Protein AF-A0A9P6TV01-F1 (afdb_monomer)

Foldseek 3Di:
DDDDDPDDPVNVVVVDDPDDDAAEAEPVPPDPCVVVVCCVPCVVVVGDYHYPPLCPDDLRDVVCPDLVVVCVQQPQHWFFKAQPVPRDTDTDGSVRVVVLVVQCPDPDRDPPDMDGDDDDDGPVNLVSCVVSPDQCPHVVGPVDPD

Solvent-accessible surface area (backbone atoms only — not comparable to full-atom values): 9042 Å² total; per-residue (Å²): 131,87,82,82,82,84,72,52,73,64,53,61,55,68,66,67,68,95,69,70,86,69,48,76,43,60,54,95,64,66,48,89,61,38,60,57,47,43,45,60,40,32,67,72,64,68,42,63,70,44,70,41,68,63,80,72,45,81,66,59,59,72,75,67,78,33,66,68,49,47,27,69,73,36,62,82,37,66,26,40,26,33,33,70,80,77,70,47,76,46,80,39,36,34,58,59,49,48,54,48,54,56,45,52,72,43,100,74,46,67,80,71,48,69,46,78,77,48,68,82,82,48,72,69,54,53,62,38,46,68,67,58,44,57,62,73,74,34,87,87,24,93,68,48,89,121

Nearest PDB structures (foldseek):
  3k3n-assembly1_A  TM=7.114E-01  e=2.675E-02  Hom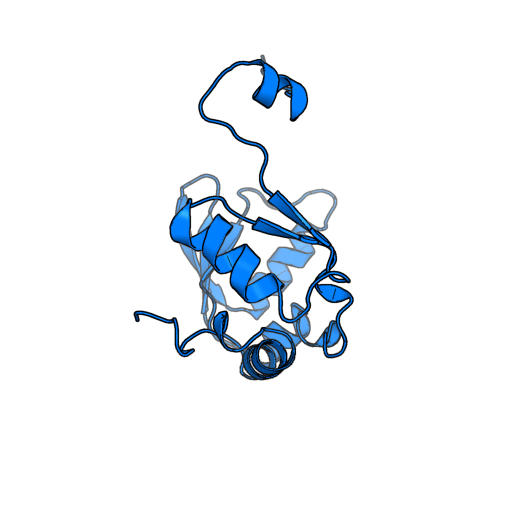o sapiens
  5rab-assembly2_B  TM=6.086E-01  e=8.326E-03  Homo sapiens
  3puq-assembly2_C  TM=8.416E-01  e=1.298E-01  Caenorhabditis elegans
  3n9o-assembly1_A  TM=8.354E-01  e=1.298E-01  Caenorhabditis elegans
  5fwx-assembly1_B  TM=4.237E-01  e=8.553E+00  Rattus norvegicus

Mean predicted aligned error: 8.82 Å

Organism: NCBI:txid1343610

Secondary structure (DSSP, 8-state):
--------HHHHHHT-SS--PPEEEEGGG-STHHHHHHIIIIITT---EEEETGGGSTT--TTTSSHHHHHHHSTT-EEEEEETTT--EEEEEHHHHHHHHHHHTSSS--SS-EEEEE-PPPHHHHHHHHHHS-GGGSTTSTT---

Structure (mmCIF, N/CA/C/O backbone):
data_AF-A0A9P6TV01-F1
#
_entry.id   AF-A0A9P6TV01-F1
#
loop_
_atom_site.group_PDB
_atom_site.id
_atom_site.type_symbol
_atom_site.label_atom_id
_atom_site.label_alt_id
_atom_site.label_comp_id
_atom_site.label_asym_id
_atom_site.label_entity_id
_atom_site.label_seq_id
_atom_site.pdbx_PDB_ins_code
_atom_site.Cartn_x
_atom_site.Cartn_y
_atom_site.Cartn_z
_atom_site.occupancy
_atom_site.B_iso_or_equiv
_atom_site.auth_seq_id
_atom_site.auth_comp_id
_atom_site.auth_asym_id
_atom_site.auth_atom_id
_atom_site.pdbx_PDB_model_num
ATOM 1 N N . MET A 1 1 ? -21.805 26.178 12.242 1.00 37.06 1 MET A N 1
ATOM 2 C CA . MET A 1 1 ? -22.215 26.029 10.828 1.00 37.06 1 MET A CA 1
ATOM 3 C C . MET A 1 1 ? -21.225 25.083 10.165 1.00 37.06 1 MET A C 1
ATOM 5 O O . MET A 1 1 ? -20.036 25.338 10.319 1.00 37.06 1 MET A O 1
ATOM 9 N N . PRO A 1 2 ? -21.639 23.975 9.529 1.00 36.94 2 PRO A N 1
ATOM 10 C CA . PRO A 1 2 ? -20.689 23.142 8.804 1.00 36.94 2 PRO A CA 1
ATOM 11 C C . PRO A 1 2 ? -20.302 23.864 7.511 1.00 36.94 2 PRO A C 1
ATOM 13 O O . PRO A 1 2 ? -21.167 24.202 6.705 1.00 36.94 2 PRO A O 1
ATOM 16 N N . VAL A 1 3 ? -19.011 24.141 7.337 1.00 35.16 3 VAL A N 1
ATOM 17 C CA . VAL A 1 3 ? -18.491 24.692 6.085 1.00 35.16 3 VAL A CA 1
ATOM 18 C C . VAL A 1 3 ? -18.381 23.537 5.098 1.00 35.16 3 VAL A C 1
ATOM 20 O O . VAL A 1 3 ? -17.609 22.602 5.306 1.00 35.16 3 VAL A O 1
ATOM 23 N N . ASN A 1 4 ? -19.221 23.564 4.069 1.00 40.06 4 ASN A N 1
ATOM 24 C CA . ASN A 1 4 ? -19.293 22.534 3.045 1.00 40.06 4 ASN A CA 1
ATOM 25 C C . ASN A 1 4 ? -18.398 22.971 1.877 1.00 40.06 4 ASN A C 1
ATOM 27 O O . ASN A 1 4 ? -18.847 23.672 0.975 1.00 40.06 4 ASN A O 1
ATOM 31 N N . PHE A 1 5 ? -17.111 22.629 1.927 1.00 48.38 5 PHE A N 1
ATOM 32 C CA . PHE A 1 5 ? -16.209 22.868 0.801 1.00 48.38 5 PHE A CA 1
ATOM 33 C C . PHE A 1 5 ? -16.351 21.722 -0.205 1.00 48.38 5 PHE A C 1
ATOM 35 O O . PHE A 1 5 ? -15.691 20.692 -0.085 1.00 48.38 5 PHE A O 1
ATOM 42 N N . GLN A 1 6 ? -17.239 21.884 -1.185 1.00 57.06 6 GLN A N 1
ATOM 43 C CA . GLN A 1 6 ? -17.218 21.073 -2.402 1.00 57.06 6 GLN A CA 1
ATOM 44 C C . GLN A 1 6 ? -16.326 21.777 -3.421 1.00 57.06 6 GLN A C 1
ATOM 46 O O . GLN A 1 6 ? -16.805 22.578 -4.213 1.00 57.06 6 GLN A O 1
ATOM 51 N N . TYR A 1 7 ? -15.026 21.498 -3.370 1.00 64.06 7 TYR A N 1
ATOM 52 C CA . TYR A 1 7 ? -14.137 21.811 -4.483 1.00 64.06 7 TYR A CA 1
ATOM 53 C C . TYR A 1 7 ? -14.114 20.625 -5.442 1.00 64.06 7 TYR A C 1
ATOM 55 O O . TYR A 1 7 ? -13.920 19.480 -5.022 1.00 64.06 7 TYR A O 1
ATOM 63 N N . THR A 1 8 ? -14.309 20.885 -6.728 1.00 72.12 8 THR A N 1
ATOM 64 C CA . THR A 1 8 ? -13.974 19.938 -7.790 1.00 72.12 8 THR A CA 1
ATOM 65 C C . THR A 1 8 ? -12.466 19.970 -8.056 1.00 72.12 8 THR A C 1
ATOM 67 O O . THR A 1 8 ? -11.767 20.905 -7.666 1.00 72.12 8 THR A O 1
ATOM 70 N N . LEU A 1 9 ? -11.933 18.937 -8.718 1.00 63.44 9 LEU A N 1
ATOM 71 C CA . LEU A 1 9 ? -10.530 18.946 -9.150 1.00 63.44 9 LEU A CA 1
ATOM 72 C C . LEU A 1 9 ? -10.239 20.154 -10.054 1.00 63.44 9 LEU A C 1
ATOM 74 O O . LEU A 1 9 ? -9.169 20.744 -9.946 1.00 63.44 9 LEU A O 1
ATOM 78 N N . ASP A 1 10 ? -11.197 20.538 -10.898 1.00 70.50 10 ASP A N 1
ATOM 79 C CA . ASP A 1 10 ? -11.061 21.696 -11.777 1.00 70.50 10 ASP 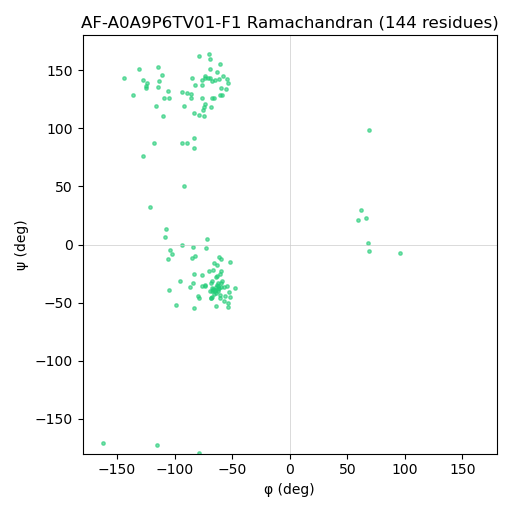A CA 1
ATOM 80 C C . ASP A 1 10 ? -11.006 23.000 -10.976 1.00 70.50 10 ASP A C 1
ATOM 82 O O . ASP A 1 10 ? -10.165 23.843 -11.276 1.00 70.50 10 ASP A O 1
ATOM 86 N N . ASP A 1 11 ? -11.791 23.127 -9.899 1.00 74.12 11 ASP A N 1
ATOM 87 C CA . ASP A 1 11 ? -11.703 24.277 -8.988 1.00 74.12 11 ASP A CA 1
ATOM 88 C C . ASP A 1 11 ? -10.310 24.365 -8.347 1.00 74.12 11 ASP A C 1
ATOM 90 O O . ASP A 1 11 ? -9.703 25.432 -8.320 1.00 74.12 11 ASP A O 1
ATOM 94 N N . ILE A 1 12 ? -9.751 23.235 -7.898 1.00 68.69 12 ILE A N 1
ATOM 95 C CA . ILE A 1 12 ? -8.412 23.177 -7.280 1.00 68.69 12 ILE A CA 1
ATOM 96 C C . ILE A 1 12 ? -7.313 23.543 -8.289 1.00 68.69 12 ILE A C 1
ATOM 98 O O . ILE A 1 12 ? -6.350 24.223 -7.935 1.00 68.69 12 ILE A O 1
ATOM 102 N N . LEU A 1 13 ? -7.445 23.103 -9.543 1.00 68.62 13 LEU A N 1
ATOM 103 C CA . LEU A 1 13 ? -6.482 23.402 -10.604 1.00 68.62 13 LEU A CA 1
ATOM 104 C C . LEU A 1 13 ? -6.586 24.859 -11.089 1.00 68.62 13 LEU A C 1
ATOM 106 O O . LEU A 1 13 ? -5.563 25.469 -11.398 1.00 68.62 13 LEU A O 1
ATOM 110 N N . GLN A 1 14 ? -7.793 25.432 -11.132 1.00 73.75 14 GLN A N 1
ATOM 111 C CA . GLN A 1 14 ? -8.036 26.826 -11.526 1.00 73.75 14 GLN A CA 1
ATOM 112 C C . GLN A 1 14 ? -7.669 27.836 -10.437 1.00 73.75 14 GLN A C 1
ATOM 114 O O . GLN A 1 14 ? -7.317 28.970 -10.756 1.00 73.75 14 GLN A O 1
ATO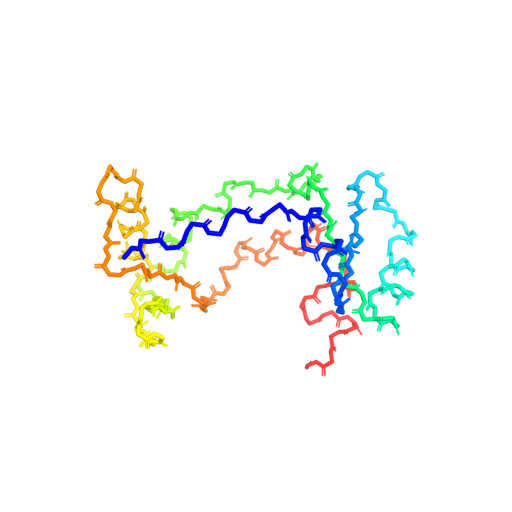M 119 N N . MET A 1 15 ? -7.706 27.431 -9.165 1.00 70.44 15 MET A N 1
ATOM 120 C CA . MET A 1 15 ? -7.356 28.283 -8.026 1.00 70.44 15 MET A CA 1
ATOM 121 C C . MET A 1 15 ? -5.911 28.789 -8.030 1.00 70.44 15 MET A C 1
ATOM 123 O O . MET A 1 15 ? -5.605 29.693 -7.260 1.00 70.44 15 MET A O 1
ATOM 127 N N . GLY A 1 16 ? -5.045 28.261 -8.903 1.00 57.62 16 GLY A N 1
ATOM 128 C CA . GLY A 1 16 ? -3.682 28.751 -9.073 1.00 57.62 16 GLY A CA 1
ATOM 129 C C . GLY A 1 16 ? -2.820 28.455 -7.846 1.00 57.62 16 GLY A C 1
ATOM 130 O O . GLY A 1 16 ? -2.819 29.177 -6.855 1.00 57.62 16 GLY A O 1
ATOM 131 N N . GLY A 1 17 ? -2.041 27.381 -7.924 1.00 63.41 17 GLY A N 1
ATOM 132 C CA . GLY A 1 17 ? -1.097 26.955 -6.892 1.00 63.41 17 GLY A CA 1
ATOM 133 C C . GLY A 1 17 ? -0.081 25.965 -7.472 1.00 63.41 17 GLY A C 1
ATOM 134 O O . GLY A 1 17 ? -0.072 25.754 -8.684 1.00 63.41 17 GLY A O 1
ATOM 135 N N . PRO A 1 18 ? 0.756 25.305 -6.649 1.00 65.94 18 PRO A N 1
ATOM 136 C CA . PRO A 1 18 ? 1.738 24.325 -7.129 1.00 65.94 18 PRO A CA 1
ATOM 137 C C . PRO A 1 18 ? 1.106 23.001 -7.602 1.00 65.94 18 PRO A C 1
ATOM 139 O O . PRO A 1 18 ? 1.820 22.046 -7.900 1.00 65.94 18 PRO A O 1
ATOM 142 N N . PHE A 1 19 ? -0.225 22.904 -7.636 1.00 64.56 19 PHE A N 1
ATOM 143 C CA . PHE A 1 19 ? -0.931 21.679 -7.985 1.00 64.56 19 PHE A CA 1
ATOM 144 C C . PHE A 1 19 ? -0.847 21.424 -9.488 1.00 64.56 19 PHE A C 1
ATOM 146 O O . PHE A 1 19 ? -1.338 22.200 -10.304 1.00 64.56 19 PHE A O 1
ATOM 153 N N . GLN A 1 20 ? -0.233 20.303 -9.848 1.00 66.62 20 GLN A N 1
ATOM 154 C CA . GLN A 1 20 ? -0.151 19.825 -11.221 1.00 66.62 20 GLN A CA 1
ATOM 155 C C . GLN A 1 20 ? -0.997 18.565 -11.368 1.00 66.62 20 GLN A C 1
ATOM 157 O O . GLN A 1 20 ? -1.094 17.745 -10.452 1.00 66.62 20 GLN A O 1
ATOM 162 N N . LYS A 1 21 ? -1.607 18.390 -12.541 1.00 69.44 21 LYS A N 1
ATOM 163 C CA . LYS A 1 21 ? -2.293 17.142 -12.870 1.00 69.44 21 LYS A CA 1
ATOM 164 C C . LYS A 1 21 ? -1.253 16.023 -12.968 1.00 69.44 21 LYS A C 1
ATOM 166 O O . LYS A 1 21 ? -0.296 16.144 -13.727 1.00 69.44 21 LYS A O 1
ATOM 171 N N . GLY A 1 22 ? -1.457 14.939 -12.221 1.00 71.25 22 GLY A N 1
ATOM 172 C CA . GLY A 1 22 ? -0.631 13.739 -12.346 1.00 71.25 22 GLY A CA 1
ATOM 173 C C . GLY A 1 22 ? -0.711 13.145 -13.755 1.00 71.25 22 GLY A C 1
ATOM 174 O O . GLY A 1 22 ? -1.691 13.340 -14.482 1.00 71.25 22 GLY A O 1
ATOM 175 N N . VAL A 1 23 ? 0.320 12.404 -14.152 1.00 76.88 23 VAL A N 1
ATOM 176 C CA . VAL A 1 23 ? 0.345 11.737 -15.457 1.00 76.88 23 VAL A CA 1
ATOM 177 C C . VAL A 1 23 ? -0.348 10.384 -15.331 1.00 76.88 23 VAL A C 1
ATOM 179 O O . VAL A 1 23 ? 0.002 9.569 -14.480 1.00 76.88 23 VAL A O 1
ATOM 182 N N . HIS A 1 24 ? -1.343 10.128 -16.177 1.00 78.31 24 HIS A N 1
ATOM 183 C CA . HIS A 1 24 ? -2.069 8.859 -16.191 1.00 78.31 24 HIS A CA 1
ATOM 184 C C . HIS A 1 24 ? -1.629 8.009 -17.381 1.00 78.31 24 HIS A C 1
ATOM 186 O O . HIS A 1 24 ? -1.712 8.453 -18.527 1.00 78.31 24 HIS A O 1
ATOM 192 N N . VAL A 1 25 ? -1.206 6.773 -17.115 1.00 74.38 25 VAL A N 1
ATOM 193 C CA . VAL A 1 25 ? -0.718 5.835 -18.136 1.00 74.38 25 VAL A CA 1
ATOM 194 C C . VAL A 1 25 ? -1.656 4.625 -18.201 1.00 74.38 25 VAL A C 1
ATOM 196 O O . VAL A 1 25 ? -1.820 3.928 -17.199 1.00 74.38 25 VAL A O 1
ATOM 199 N N . PRO A 1 26 ? -2.309 4.349 -19.343 1.00 76.06 26 PRO A N 1
ATOM 200 C CA . PRO A 1 26 ? -3.113 3.143 -19.507 1.00 76.06 26 PRO A CA 1
ATOM 201 C C . PRO A 1 26 ? -2.245 1.885 -19.559 1.00 76.06 26 PRO A C 1
ATOM 203 O O . PRO A 1 26 ? -1.211 1.859 -20.222 1.00 76.06 26 PRO A O 1
ATOM 206 N N . ILE A 1 27 ? -2.738 0.800 -18.971 1.00 70.25 27 ILE A N 1
ATOM 207 C CA . ILE A 1 27 ? -2.029 -0.480 -18.908 1.00 70.25 27 ILE A CA 1
ATOM 208 C C . ILE A 1 27 ? -1.655 -1.122 -20.250 1.00 70.25 27 ILE A C 1
ATOM 210 O O . ILE A 1 27 ? -0.635 -1.789 -20.358 1.00 70.25 27 ILE A O 1
ATOM 214 N N . GLY A 1 28 ? -2.455 -0.904 -21.295 1.00 62.75 28 GLY A N 1
ATOM 215 C CA . GLY A 1 28 ? -2.181 -1.441 -22.635 1.00 62.75 28 GLY A CA 1
ATOM 216 C C . GLY A 1 28 ? -1.023 -0.751 -23.363 1.00 62.75 28 GLY A C 1
ATOM 217 O O . GLY A 1 28 ? -0.701 -1.138 -24.478 1.00 62.75 28 GLY A O 1
ATOM 218 N N . ARG A 1 29 ? -0.424 0.285 -22.760 1.00 58.75 29 ARG A N 1
ATOM 219 C CA . ARG A 1 29 ? 0.778 0.975 -23.255 1.00 58.75 29 ARG A CA 1
ATOM 220 C C . ARG A 1 29 ? 2.019 0.649 -22.424 1.00 58.75 29 ARG A C 1
ATOM 222 O O . ARG A 1 29 ? 3.022 1.346 -22.517 1.00 58.75 29 ARG A O 1
ATOM 229 N N . ILE A 1 30 ? 1.925 -0.381 -21.586 1.00 60.16 30 ILE A N 1
ATOM 230 C CA . ILE A 1 30 ? 3.045 -0.891 -20.809 1.00 60.16 30 ILE A CA 1
ATOM 231 C C . ILE A 1 30 ? 3.829 -1.842 -21.705 1.00 60.16 30 ILE A C 1
ATOM 233 O O . ILE A 1 30 ? 3.603 -3.048 -21.724 1.00 60.16 30 ILE A O 1
ATOM 237 N N . ASP A 1 31 ? 4.694 -1.261 -22.521 1.00 60.62 31 ASP A N 1
ATOM 238 C CA . ASP A 1 31 ? 5.700 -1.956 -23.312 1.00 60.62 31 ASP A CA 1
ATOM 239 C C . ASP A 1 31 ? 7.105 -1.549 -22.823 1.00 60.62 31 ASP A C 1
ATOM 241 O O . ASP A 1 31 ? 7.250 -0.844 -21.821 1.00 60.62 31 ASP A O 1
ATOM 245 N N . HIS A 1 32 ? 8.153 -1.974 -23.535 1.00 56.81 32 HIS A N 1
ATOM 246 C CA . HIS A 1 32 ? 9.548 -1.573 -23.283 1.00 56.81 32 HIS A CA 1
ATOM 247 C C . HIS A 1 32 ? 9.763 -0.039 -23.212 1.00 56.81 32 HIS A C 1
ATOM 249 O O . HIS A 1 32 ? 10.797 0.416 -22.729 1.00 56.81 32 HIS A O 1
ATOM 255 N N . ASN A 1 33 ? 8.813 0.792 -23.665 1.00 61.97 33 ASN A N 1
ATOM 256 C CA . ASN A 1 33 ? 8.894 2.249 -23.548 1.00 61.97 33 ASN A CA 1
ATOM 257 C C . ASN A 1 33 ? 8.388 2.780 -22.199 1.00 61.97 33 ASN A C 1
ATOM 259 O O . ASN A 1 33 ? 8.612 3.956 -21.896 1.00 61.97 33 ASN A O 1
ATOM 263 N N . MET A 1 34 ? 7.730 1.959 -21.371 1.00 70.62 34 MET A N 1
ATOM 264 C CA . MET A 1 34 ? 7.279 2.381 -20.043 1.00 70.62 34 MET A CA 1
ATOM 265 C C . MET A 1 34 ? 8.457 2.645 -19.107 1.00 70.62 34 MET A C 1
ATOM 267 O O . MET A 1 34 ? 8.422 3.639 -18.390 1.00 70.62 34 MET A O 1
ATOM 271 N N . GLU A 1 35 ? 9.506 1.822 -19.157 1.00 70.94 35 GLU A N 1
ATOM 272 C CA . GLU A 1 35 ? 10.747 2.031 -18.397 1.00 70.94 35 GLU A CA 1
ATOM 273 C C . GLU A 1 35 ? 11.323 3.417 -18.667 1.00 70.94 35 GLU A C 1
ATOM 275 O O . GLU A 1 35 ? 11.440 4.231 -17.755 1.00 70.94 35 GLU A O 1
ATOM 280 N N . LYS A 1 36 ? 11.533 3.744 -19.946 1.00 73.06 36 LYS A N 1
ATOM 281 C CA . LYS A 1 36 ? 12.027 5.060 -20.373 1.00 73.06 36 LYS A CA 1
ATOM 282 C C . LYS A 1 36 ? 11.079 6.195 -19.997 1.00 73.06 36 LYS A C 1
ATOM 284 O O . LYS A 1 36 ? 11.524 7.284 -19.647 1.00 73.06 36 LYS A O 1
ATOM 289 N N . THR A 1 37 ? 9.769 5.968 -20.086 1.00 72.12 37 THR A N 1
ATOM 290 C CA . THR A 1 37 ? 8.767 6.982 -19.732 1.00 72.12 37 THR A CA 1
ATOM 291 C C . THR A 1 37 ? 8.778 7.257 -18.230 1.00 72.12 37 THR A C 1
ATOM 293 O O . THR A 1 37 ? 8.800 8.420 -17.828 1.00 72.12 37 THR A O 1
ATOM 296 N N . LEU A 1 38 ? 8.809 6.214 -17.399 1.00 74.12 38 LEU A N 1
ATOM 297 C CA . LEU A 1 38 ? 8.886 6.347 -15.947 1.00 74.12 38 LEU A CA 1
ATOM 298 C C . LEU A 1 38 ? 10.238 6.916 -15.513 1.00 74.12 38 LEU A C 1
ATOM 300 O O . LEU A 1 38 ? 10.268 7.784 -14.647 1.00 74.12 38 LEU A O 1
ATOM 304 N N . GLU A 1 39 ? 11.333 6.554 -16.168 1.00 74.12 39 GLU A N 1
ATOM 305 C CA . GLU A 1 39 ? 12.640 7.144 -15.894 1.00 74.12 39 GLU A CA 1
ATOM 306 C C . GLU A 1 39 ? 12.680 8.643 -16.218 1.00 74.12 39 GLU A C 1
ATOM 308 O O . GLU A 1 39 ? 12.977 9.464 -15.346 1.00 74.12 39 GLU A O 1
ATOM 313 N N . MET A 1 40 ? 12.285 9.033 -17.432 1.00 72.81 40 MET A N 1
ATOM 314 C CA . MET A 1 40 ? 12.311 10.437 -17.855 1.00 72.81 40 MET A CA 1
ATOM 315 C C . MET A 1 40 ? 11.296 11.324 -17.129 1.00 72.81 40 MET A C 1
ATOM 317 O O . MET A 1 40 ? 11.536 12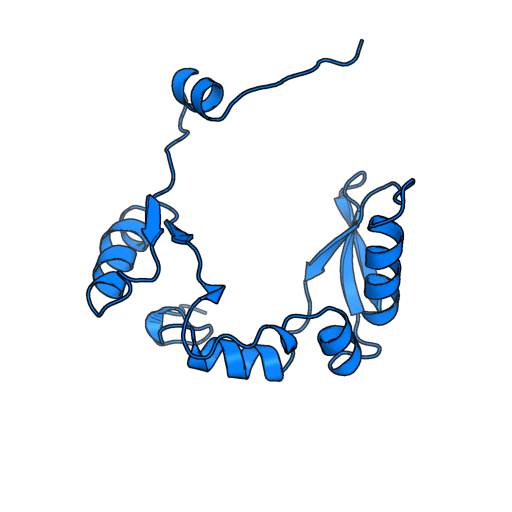.520 -16.968 1.00 72.81 40 MET A O 1
ATOM 321 N N . GLN A 1 41 ? 10.123 10.801 -16.764 1.00 71.69 41 GLN A N 1
ATOM 322 C CA . GLN A 1 41 ? 9.050 11.629 -16.206 1.00 71.69 41 GLN A CA 1
ATOM 323 C C . GLN A 1 41 ? 8.876 11.460 -14.699 1.00 71.69 41 GLN A C 1
ATOM 325 O O . GLN A 1 41 ? 8.653 12.453 -14.009 1.00 71.69 41 GLN A O 1
ATOM 330 N N . CYS A 1 42 ? 8.992 10.242 -14.173 1.00 74.69 42 CYS A N 1
ATOM 331 C CA . CYS A 1 42 ? 8.838 9.999 -12.743 1.00 74.69 42 CYS A CA 1
ATOM 332 C C . CYS A 1 42 ? 10.142 10.278 -11.996 1.00 74.69 42 CYS A C 1
ATOM 334 O O . CYS A 1 42 ? 10.147 11.099 -11.083 1.00 74.69 42 CYS A O 1
ATOM 336 N N . PHE A 1 43 ? 11.253 9.660 -12.402 1.00 73.06 43 PHE A N 1
ATOM 337 C CA . PHE A 1 43 ? 12.509 9.764 -11.651 1.00 73.06 43 PHE A CA 1
ATOM 338 C C . PHE A 1 43 ? 13.245 11.081 -11.909 1.00 73.06 43 PHE A C 1
ATOM 340 O O . PHE A 1 43 ? 13.632 11.757 -10.961 1.00 73.06 43 PHE A O 1
ATOM 347 N N . GLN A 1 44 ? 13.381 11.505 -13.169 1.00 77.25 44 GLN A N 1
ATOM 348 C CA . GLN A 1 44 ? 14.128 12.729 -13.494 1.00 77.25 44 GLN A CA 1
ATOM 349 C C . GLN A 1 44 ? 13.367 14.023 -13.178 1.00 77.25 44 GLN A C 1
ATOM 351 O O . GLN A 1 44 ? 13.980 15.018 -12.799 1.00 77.25 44 GLN A O 1
ATOM 356 N N . LYS A 1 45 ? 12.038 14.040 -13.353 1.00 79.62 45 LYS A N 1
ATOM 357 C CA . LYS A 1 45 ? 11.213 15.248 -13.147 1.00 79.62 45 LYS A CA 1
ATOM 358 C C . LYS A 1 45 ? 10.447 15.252 -11.826 1.00 79.62 45 LYS A C 1
ATOM 360 O O . LYS A 1 45 ? 9.827 16.262 -11.505 1.00 79.62 45 LYS A O 1
ATOM 365 N N . GLY A 1 46 ? 10.453 14.143 -11.085 1.00 77.94 46 GLY A N 1
ATOM 366 C CA . GLY A 1 46 ? 9.714 14.011 -9.829 1.00 77.94 46 GLY A CA 1
ATOM 367 C C . GLY A 1 46 ? 8.191 14.055 -9.997 1.00 77.94 46 GLY A C 1
ATOM 368 O O . GLY A 1 46 ? 7.489 14.405 -9.051 1.00 77.94 46 GLY A O 1
ATOM 369 N N . ILE A 1 47 ? 7.660 13.749 -11.188 1.00 79.81 47 ILE A N 1
ATOM 370 C CA . ILE A 1 47 ? 6.217 13.820 -11.453 1.00 79.81 47 ILE A CA 1
ATOM 371 C C . ILE A 1 47 ? 5.588 12.448 -11.168 1.00 79.81 47 ILE A C 1
ATOM 373 O O . ILE A 1 47 ? 5.927 11.477 -11.846 1.00 79.81 47 ILE A O 1
ATOM 377 N N . PRO A 1 48 ? 4.643 12.323 -10.218 1.00 79.12 48 PRO A N 1
ATOM 378 C CA . PRO A 1 48 ? 4.007 11.045 -9.923 1.00 79.12 48 PRO A CA 1
ATOM 379 C C . PRO A 1 48 ? 3.132 10.571 -11.089 1.00 79.12 48 PRO A C 1
ATOM 381 O O . PRO A 1 48 ? 2.416 11.354 -11.724 1.00 79.12 48 PRO A O 1
ATOM 384 N N . HIS A 1 49 ? 3.173 9.264 -11.343 1.00 80.00 49 HIS A N 1
ATOM 385 C CA . HIS A 1 49 ? 2.394 8.610 -12.390 1.00 80.00 49 HIS A CA 1
ATOM 386 C C . HIS A 1 49 ? 1.352 7.669 -11.793 1.00 80.00 49 HIS A C 1
ATOM 388 O O . HIS A 1 49 ? 1.621 6.936 -10.844 1.00 80.00 49 HIS A O 1
ATOM 394 N N . VAL A 1 50 ? 0.162 7.654 -12.391 1.00 83.19 50 VAL A N 1
ATOM 395 C CA . VAL A 1 50 ? -0.912 6.718 -12.061 1.00 83.19 50 VAL A CA 1
ATOM 396 C C . VAL A 1 50 ? -1.079 5.748 -13.217 1.00 83.19 50 VAL A C 1
ATOM 398 O O . VAL A 1 50 ? -1.582 6.115 -14.284 1.00 83.19 50 VAL A O 1
ATOM 401 N N . VAL A 1 51 ? -0.703 4.492 -12.994 1.00 82.62 51 VAL A N 1
ATOM 402 C CA . VAL A 1 51 ? -0.958 3.438 -13.973 1.00 82.62 51 VAL A CA 1
ATOM 403 C C . VAL A 1 51 ? -2.383 2.925 -13.801 1.00 82.62 51 VAL A C 1
ATOM 405 O O . VAL A 1 51 ? -2.757 2.360 -12.775 1.00 82.62 51 VAL A O 1
ATOM 408 N N . GLN A 1 52 ? -3.219 3.169 -14.803 1.00 85.19 52 GLN A N 1
ATOM 409 C CA . GLN A 1 52 ? -4.643 2.877 -14.721 1.00 85.19 52 GLN A CA 1
ATOM 410 C C . GLN A 1 52 ? -4.946 1.429 -15.088 1.00 85.19 52 GLN A C 1
ATOM 412 O O . GLN A 1 52 ? -4.406 0.893 -16.054 1.00 85.19 52 GLN A O 1
ATOM 417 N N . ARG A 1 53 ? -5.923 0.853 -14.375 1.00 85.94 53 ARG A N 1
ATOM 418 C CA . ARG A 1 53 ? -6.455 -0.498 -14.605 1.00 85.94 53 ARG A CA 1
ATOM 419 C C . ARG A 1 53 ? -5.417 -1.610 -14.425 1.00 85.94 53 ARG A C 1
ATOM 421 O O . ARG A 1 53 ? -5.566 -2.643 -15.069 1.00 85.94 53 ARG A O 1
ATOM 428 N N . TRP A 1 54 ? -4.414 -1.414 -13.555 1.00 85.00 54 TRP A N 1
ATOM 429 C CA . TRP A 1 54 ? -3.326 -2.375 -13.308 1.00 85.00 54 TRP A CA 1
ATOM 430 C C . TRP A 1 54 ? -3.811 -3.817 -13.088 1.00 85.00 54 TRP A C 1
ATOM 432 O O . TRP A 1 54 ? -3.240 -4.772 -13.601 1.00 85.00 54 TRP A O 1
ATOM 442 N N . GLN A 1 55 ? -4.942 -3.972 -12.405 1.00 86.94 55 GLN A N 1
ATOM 443 C CA . GLN A 1 55 ? -5.587 -5.256 -12.144 1.00 86.94 55 GLN A CA 1
ATOM 444 C C . GLN A 1 55 ? -5.991 -6.049 -13.404 1.00 86.94 55 GLN A C 1
ATOM 446 O O . GLN A 1 55 ? -6.371 -7.209 -13.302 1.00 86.94 55 GLN A O 1
ATOM 451 N N . GLY A 1 56 ? -5.961 -5.429 -14.588 1.00 85.75 56 GLY A N 1
ATOM 452 C CA . GLY A 1 56 ? -6.240 -6.077 -15.867 1.00 85.75 56 GLY A CA 1
ATOM 453 C C . GLY A 1 56 ? -5.049 -6.813 -16.494 1.00 85.75 56 GLY A C 1
ATOM 454 O O . GLY A 1 56 ? -5.224 -7.387 -17.567 1.00 85.75 56 GLY A O 1
ATOM 455 N N . GLN A 1 57 ? -3.847 -6.791 -15.898 1.00 84.00 57 GLN A N 1
ATOM 456 C CA . GLN A 1 57 ? -2.703 -7.529 -16.456 1.00 84.00 57 GLN A CA 1
ATOM 457 C C . GLN A 1 57 ? -2.876 -9.035 -16.342 1.00 84.00 57 GLN A C 1
ATOM 459 O O . GLN A 1 57 ? -3.4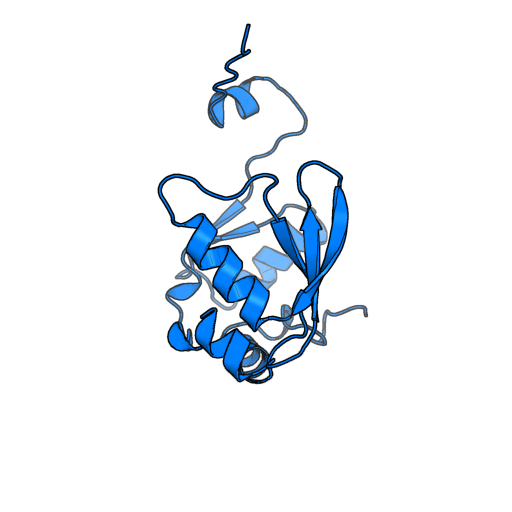37 -9.567 -15.381 1.00 84.00 57 GLN A O 1
ATOM 464 N N . ARG A 1 58 ? -2.257 -9.738 -17.291 1.00 86.12 58 ARG A N 1
ATOM 465 C CA . ARG A 1 58 ? -2.002 -11.166 -17.153 1.00 86.12 58 ARG A CA 1
ATOM 466 C C . ARG A 1 58 ? -1.155 -11.406 -15.900 1.00 86.12 58 ARG A C 1
ATOM 468 O O . ARG A 1 58 ? -0.107 -10.797 -15.740 1.00 86.12 58 ARG A O 1
ATOM 475 N N . GLY A 1 59 ? -1.599 -12.323 -15.046 1.00 87.44 59 GLY A N 1
ATOM 476 C CA . GLY A 1 59 ? -0.906 -12.659 -13.800 1.00 87.44 59 GLY A CA 1
ATOM 477 C C . GLY A 1 59 ? -1.439 -11.930 -12.566 1.00 87.44 59 GLY A C 1
ATOM 478 O O . GLY A 1 59 ? -1.051 -12.300 -11.461 1.00 87.44 59 GLY A O 1
ATOM 479 N N . TRP A 1 60 ? -2.359 -10.967 -12.721 1.00 90.94 60 TRP A N 1
ATOM 480 C CA . TRP A 1 60 ? -3.103 -10.440 -11.579 1.00 90.94 60 TRP A CA 1
ATOM 481 C C . TRP A 1 60 ? -3.913 -11.559 -10.911 1.00 90.94 60 TRP A C 1
ATOM 483 O O . TRP A 1 60 ? -4.652 -12.283 -11.579 1.00 90.94 60 TRP A O 1
ATOM 493 N N . ALA A 1 61 ? -3.772 -11.692 -9.593 1.00 92.81 61 ALA A N 1
ATOM 494 C CA . ALA A 1 61 ? -4.427 -12.723 -8.797 1.00 92.81 61 ALA A CA 1
ATOM 495 C C . ALA A 1 61 ? -5.362 -12.058 -7.767 1.00 92.81 61 ALA A C 1
ATOM 497 O O . ALA A 1 61 ? -4.928 -11.762 -6.654 1.00 92.81 61 ALA A O 1
ATOM 498 N N . PRO A 1 62 ? -6.629 -11.770 -8.120 1.00 91.50 62 PRO A N 1
ATOM 499 C CA . PRO A 1 62 ? -7.527 -10.995 -7.261 1.00 91.50 62 PRO A CA 1
ATOM 500 C C . PRO A 1 62 ? -7.810 -11.681 -5.918 1.00 91.50 62 PRO A C 1
ATOM 502 O O . PRO A 1 62 ? -7.919 -10.999 -4.903 1.00 91.50 62 PRO A O 1
ATOM 505 N N . ASP A 1 63 ? -7.849 -13.014 -5.897 1.00 93.44 63 ASP A N 1
ATOM 506 C CA . ASP A 1 63 ? -8.155 -13.798 -4.694 1.00 93.44 63 ASP A CA 1
ATOM 507 C C . ASP A 1 63 ? -7.036 -13.740 -3.639 1.00 93.44 63 ASP A C 1
ATOM 509 O O . ASP A 1 63 ? -7.280 -13.925 -2.445 1.00 93.44 63 ASP A O 1
ATOM 513 N N . VAL A 1 64 ? -5.808 -13.426 -4.070 1.00 93.69 64 VAL A N 1
ATOM 514 C CA . VAL A 1 64 ? -4.642 -13.258 -3.189 1.00 93.69 64 VAL A CA 1
ATOM 515 C C . VAL A 1 64 ? -4.736 -11.948 -2.403 1.00 93.69 64 VAL A C 1
ATOM 517 O O . VAL A 1 64 ? -4.364 -11.892 -1.233 1.00 93.69 64 VAL A O 1
ATOM 520 N N . PHE A 1 65 ? -5.284 -10.893 -3.007 1.00 91.06 65 PHE A N 1
ATOM 521 C CA . PHE A 1 65 ? -5.401 -9.568 -2.390 1.00 91.06 65 PHE A CA 1
ATOM 522 C C . PHE A 1 65 ? -6.741 -9.385 -1.667 1.00 91.06 65 PHE A C 1
ATOM 524 O O . PHE A 1 65 ? -7.449 -8.395 -1.865 1.00 91.06 65 PHE A O 1
ATOM 531 N N . THR A 1 66 ? -7.098 -10.347 -0.816 1.00 91.69 66 THR A N 1
ATOM 532 C CA . THR A 1 66 ? -8.306 -10.302 0.017 1.00 91.69 66 THR A CA 1
ATOM 533 C C . THR A 1 66 ? -7.950 -10.219 1.498 1.00 91.69 66 THR A C 1
ATOM 535 O O . THR A 1 66 ? -6.890 -10.672 1.928 1.00 91.69 66 THR A O 1
ATOM 538 N N . VAL A 1 67 ? -8.847 -9.633 2.296 1.00 89.56 67 VAL A N 1
ATOM 539 C CA . VAL A 1 67 ? -8.687 -9.564 3.760 1.00 89.56 67 VAL A CA 1
ATOM 540 C C . VAL A 1 67 ? -8.675 -10.968 4.372 1.00 89.56 67 VAL A C 1
ATOM 542 O O . VAL A 1 67 ? -7.906 -11.218 5.293 1.00 89.56 67 VAL A O 1
ATOM 545 N N . ASP A 1 68 ? -9.462 -11.893 3.822 1.00 90.75 68 ASP A N 1
ATOM 546 C CA . ASP A 1 68 ? -9.512 -13.280 4.290 1.00 90.75 68 ASP A CA 1
ATOM 547 C C . ASP A 1 68 ? -8.194 -14.011 4.017 1.00 90.75 68 ASP A C 1
ATOM 549 O O . ASP A 1 68 ? -7.650 -14.656 4.912 1.00 90.75 68 ASP A O 1
ATOM 553 N N . ASN A 1 69 ? -7.626 -13.866 2.811 1.00 91.94 69 ASN A N 1
ATOM 554 C CA . ASN A 1 69 ? -6.316 -14.439 2.494 1.00 91.94 69 ASN A CA 1
ATOM 555 C C . ASN A 1 69 ? -5.212 -13.840 3.377 1.00 91.94 69 ASN A C 1
ATOM 557 O O . ASN A 1 69 ? -4.352 -14.564 3.877 1.00 91.94 69 ASN A O 1
ATOM 561 N N . LEU A 1 70 ? -5.275 -12.529 3.618 1.00 91.50 70 LEU A N 1
ATOM 562 C CA . LEU A 1 70 ? -4.359 -11.833 4.512 1.00 91.50 70 LEU A CA 1
ATOM 563 C C . LEU A 1 70 ? -4.440 -12.377 5.947 1.00 91.50 70 LEU A C 1
ATOM 565 O O . LEU A 1 70 ? -3.408 -12.660 6.548 1.00 91.50 70 LEU A O 1
ATOM 569 N N . ALA A 1 71 ? -5.651 -12.570 6.475 1.00 90.62 71 ALA A N 1
ATOM 570 C CA . ALA A 1 71 ? -5.877 -13.139 7.803 1.00 90.62 71 ALA A CA 1
ATOM 571 C C . ALA A 1 71 ? -5.389 -14.587 7.915 1.00 90.62 71 ALA A C 1
ATOM 573 O O . ALA A 1 71 ? -4.831 -14.954 8.941 1.00 90.62 71 ALA A O 1
ATOM 574 N N . GLN A 1 72 ? -5.536 -15.387 6.856 1.00 91.56 72 GLN A N 1
ATOM 575 C CA . GLN A 1 72 ? -5.019 -16.756 6.819 1.00 91.56 72 GLN A CA 1
ATOM 576 C C . GLN A 1 72 ? -3.486 -16.809 6.832 1.00 91.56 72 GLN A C 1
ATOM 578 O O . GLN A 1 72 ? -2.912 -17.684 7.474 1.00 91.56 72 GLN A O 1
ATOM 583 N N . GLN A 1 73 ? -2.810 -15.903 6.119 1.00 91.62 73 GLN A N 1
ATOM 584 C CA . GLN A 1 73 ? -1.344 -15.926 6.001 1.00 91.62 73 GLN A CA 1
ATOM 585 C C . GLN A 1 73 ? -0.623 -15.259 7.168 1.00 91.62 73 GLN A C 1
ATOM 587 O O . GLN A 1 73 ? 0.532 -15.584 7.434 1.00 91.62 73 GLN A O 1
ATOM 592 N N . LEU A 1 74 ? -1.285 -14.323 7.841 1.00 90.81 74 LEU A N 1
ATOM 593 C CA . LEU A 1 74 ? -0.712 -13.524 8.918 1.00 90.81 74 LEU A CA 1
ATOM 594 C C . LEU A 1 74 ? -1.490 -13.697 10.227 1.00 90.81 74 LEU A C 1
ATOM 596 O O . LEU A 1 74 ? -1.606 -12.749 11.006 1.00 90.81 74 LEU A O 1
ATOM 600 N N . ASP A 1 75 ? -2.052 -14.882 10.467 1.00 88.00 75 ASP A N 1
ATOM 601 C CA . ASP A 1 75 ? -2.826 -15.128 11.682 1.00 88.00 75 ASP A CA 1
ATOM 602 C C . ASP A 1 75 ? -2.000 -14.804 12.939 1.00 88.00 75 ASP A C 1
ATOM 604 O O . ASP A 1 75 ? -0.813 -15.126 13.045 1.00 88.00 75 ASP A O 1
ATOM 608 N N . GLY A 1 76 ? -2.619 -14.077 13.867 1.00 83.06 76 GLY A N 1
ATOM 609 C CA . GLY A 1 76 ? -1.977 -13.574 15.083 1.00 83.06 76 GLY A CA 1
ATOM 610 C C . GLY A 1 76 ? -0.909 -12.482 14.897 1.00 83.06 76 GLY A C 1
ATOM 611 O O . GLY A 1 76 ? -0.445 -11.940 15.901 1.00 83.06 76 GLY A O 1
ATOM 612 N N . GLN A 1 77 ? -0.526 -12.105 13.672 1.00 90.38 77 GLN A N 1
ATOM 613 C CA . GLN A 1 77 ? 0.442 -11.025 13.453 1.00 90.38 77 GLN A CA 1
ATOM 614 C C . GLN A 1 77 ? -0.190 -9.650 13.724 1.00 90.38 77 GLN A C 1
ATOM 616 O O . GLN A 1 77 ? -1.366 -9.427 13.410 1.00 90.38 77 GLN A O 1
ATOM 621 N N . PRO A 1 78 ? 0.574 -8.703 14.295 1.00 92.25 78 PRO A N 1
ATOM 622 C CA . PRO A 1 78 ? 0.095 -7.350 14.513 1.00 92.25 78 PRO A CA 1
ATOM 623 C C . PRO A 1 78 ? 0.089 -6.533 13.217 1.00 92.25 78 PRO A C 1
ATOM 625 O O . PRO A 1 78 ? 1.022 -6.574 12.418 1.00 92.25 78 PRO A O 1
ATOM 628 N N . VAL A 1 79 ? -0.942 -5.710 13.062 1.00 93.38 79 VAL A N 1
ATOM 629 C CA . VAL A 1 79 ? -1.033 -4.633 12.077 1.00 93.38 79 VAL A CA 1
ATOM 630 C C . VAL A 1 79 ? -0.852 -3.302 12.798 1.00 93.38 79 VAL A C 1
ATOM 632 O O . VAL A 1 79 ? -1.495 -3.041 13.820 1.00 93.38 79 VAL A O 1
ATOM 635 N N . SER A 1 80 ? 0.012 -2.446 12.253 1.00 96.00 80 SER A N 1
ATOM 636 C CA . SER A 1 80 ? 0.165 -1.059 12.693 1.00 96.00 80 SER A CA 1
ATOM 637 C C . SER A 1 80 ? -1.026 -0.260 12.181 1.00 96.00 80 SER A C 1
ATOM 639 O O . SER A 1 80 ? -1.182 -0.043 10.979 1.00 96.00 80 SER A O 1
ATOM 641 N N . CYS A 1 81 ? -1.893 0.161 13.090 1.00 95.94 81 CYS A N 1
ATOM 642 C CA . CYS A 1 81 ? -3.147 0.834 12.791 1.00 95.94 81 CYS A CA 1
ATOM 643 C C . CYS A 1 81 ? -3.108 2.274 13.300 1.00 95.94 81 CYS A C 1
ATOM 645 O O . CYS A 1 81 ? -2.707 2.530 14.430 1.00 95.94 81 CYS A O 1
ATOM 647 N N . VAL A 1 82 ? -3.570 3.235 12.504 1.00 96.94 82 VAL A N 1
ATOM 648 C CA . VAL A 1 82 ? -3.592 4.653 12.882 1.00 96.94 82 VAL A CA 1
ATOM 649 C C . VAL A 1 82 ? -5.023 5.106 13.119 1.00 96.94 82 VAL A C 1
ATOM 651 O O . VAL A 1 82 ? -5.893 4.975 12.256 1.00 96.94 82 VAL A O 1
ATOM 654 N N . ASN A 1 83 ? -5.266 5.687 14.290 1.00 95.88 83 ASN A N 1
ATOM 655 C CA . ASN A 1 83 ? -6.519 6.358 14.604 1.00 95.88 83 ASN A CA 1
ATOM 656 C C . ASN A 1 83 ? -6.566 7.721 13.900 1.00 95.88 83 ASN A C 1
ATOM 658 O O . ASN A 1 83 ? -5.787 8.615 14.222 1.00 95.88 83 ASN A O 1
ATOM 662 N N . GLN A 1 84 ? -7.501 7.908 12.967 1.00 93.81 84 GLN A N 1
ATOM 663 C CA . GLN A 1 84 ? -7.571 9.123 12.147 1.00 93.81 84 GLN A CA 1
ATOM 664 C C . GLN A 1 84 ? -7.850 10.397 12.949 1.00 93.81 84 GLN A C 1
ATOM 666 O O . GLN A 1 84 ? -7.461 11.477 12.522 1.00 93.81 84 GLN A O 1
ATOM 671 N N . SER A 1 85 ? -8.534 10.298 14.092 1.00 93.94 85 SER A N 1
ATOM 672 C CA . SER A 1 85 ? -8.887 11.478 14.886 1.00 93.94 85 SER A CA 1
ATOM 673 C C . SER A 1 85 ? -7.767 11.921 15.818 1.00 93.94 85 SER A C 1
ATOM 675 O O . SER A 1 85 ? -7.642 13.111 16.079 1.00 93.94 85 SER A O 1
ATOM 677 N N . SER A 1 86 ? -6.972 10.985 16.339 1.00 95.00 86 SER A N 1
ATOM 678 C CA . SER A 1 86 ? -5.900 11.299 17.292 1.00 95.00 86 SER A CA 1
ATOM 679 C C . SER A 1 86 ? -4.496 11.236 16.694 1.00 95.00 86 SER A C 1
ATOM 681 O O . SER A 1 86 ? -3.548 11.649 17.354 1.00 95.00 86 SER A O 1
ATOM 683 N N . GLY A 1 87 ? -4.342 10.669 15.495 1.00 93.81 87 GLY A N 1
ATOM 684 C CA . GLY A 1 87 ? -3.047 10.385 14.875 1.00 93.81 87 GLY A CA 1
ATOM 685 C C . GLY A 1 87 ? -2.238 9.296 15.587 1.00 93.81 87 GLY A C 1
ATOM 686 O O . GLY A 1 87 ? -1.123 8.999 15.170 1.00 93.81 87 GLY A O 1
ATOM 687 N N . LYS A 1 88 ? -2.768 8.695 16.661 1.00 96.19 88 LYS A N 1
ATOM 688 C CA . LYS A 1 88 ? -2.049 7.686 17.443 1.00 96.19 88 LYS A CA 1
ATOM 689 C C . LYS A 1 88 ? -2.025 6.347 16.717 1.00 96.19 88 LYS A C 1
ATOM 691 O O . LYS A 1 88 ? -3.057 5.892 16.214 1.00 96.19 88 LYS A O 1
ATOM 696 N N . THR A 1 89 ? -0.864 5.706 16.749 1.00 96.38 89 THR A N 1
ATOM 697 C CA . THR A 1 89 ? -0.687 4.324 16.306 1.00 96.38 89 THR A CA 1
ATOM 698 C C . THR A 1 89 ? -1.100 3.360 17.415 1.00 96.38 89 THR A C 1
ATOM 700 O O . THR A 1 89 ? -0.775 3.564 18.585 1.00 96.38 89 THR A O 1
ATOM 703 N N . LEU A 1 90 ? -1.812 2.307 17.041 1.00 94.81 90 LEU A N 1
ATOM 704 C CA . LEU A 1 90 ? -2.168 1.166 17.872 1.00 94.81 90 LEU A CA 1
ATOM 705 C C . LEU A 1 90 ? -1.834 -0.125 17.121 1.00 94.81 90 LEU A C 1
ATOM 707 O O . LEU A 1 90 ? -1.857 -0.159 15.894 1.00 94.81 90 LEU A O 1
ATOM 711 N N . SER A 1 91 ? -1.528 -1.180 17.865 1.00 95.19 91 SER A N 1
ATOM 712 C CA . SER A 1 91 ? -1.310 -2.512 17.304 1.00 95.19 91 SER A CA 1
ATOM 713 C C . SER A 1 91 ? -2.618 -3.297 17.360 1.00 95.19 91 SER A C 1
ATOM 715 O O . SER A 1 91 ? -3.277 -3.298 18.400 1.00 95.19 91 SER A O 1
ATOM 717 N N . MET A 1 92 ? -3.010 -3.924 16.252 1.00 93.81 92 MET A N 1
ATOM 718 C CA . MET A 1 92 ? -4.238 -4.717 16.142 1.00 93.81 92 MET A CA 1
ATOM 719 C C . MET A 1 92 ? -3.946 -6.023 15.394 1.00 93.81 92 MET A C 1
ATOM 721 O O . MET A 1 92 ? -3.392 -5.950 14.300 1.00 93.81 92 MET A O 1
ATOM 725 N N . PRO A 1 93 ? -4.312 -7.205 15.915 1.00 93.81 93 PRO A N 1
ATOM 726 C CA . PRO A 1 93 ? -4.169 -8.458 15.176 1.00 93.81 93 PRO A CA 1
ATOM 727 C C . PRO A 1 93 ? -4.924 -8.429 13.841 1.00 93.81 93 PRO A C 1
ATOM 729 O O . PRO A 1 93 ? -6.026 -7.876 13.762 1.00 93.81 93 PRO A O 1
ATOM 732 N N . VAL A 1 94 ? -4.381 -9.071 12.801 1.00 93.00 94 VAL A N 1
ATOM 733 C CA . VAL A 1 94 ? -5.014 -9.115 11.466 1.00 93.00 94 VAL A CA 1
ATOM 734 C C . VAL A 1 94 ? -6.486 -9.577 11.507 1.00 93.00 94 VAL A C 1
ATOM 736 O O . VAL A 1 94 ? -7.315 -8.892 10.898 1.00 93.00 94 VAL A O 1
ATOM 739 N N . PRO A 1 95 ? -6.880 -10.641 12.245 1.00 91.88 95 PRO A N 1
ATOM 740 C CA . PRO A 1 95 ? -8.289 -11.055 12.313 1.00 91.88 95 PRO A CA 1
ATOM 741 C C . PRO A 1 95 ? -9.213 -10.000 12.944 1.00 91.88 95 PRO A C 1
ATOM 743 O O . PRO A 1 95 ? -10.362 -9.816 12.522 1.00 91.88 95 PRO A O 1
ATOM 746 N N . GLU A 1 96 ? -8.712 -9.260 13.937 1.00 93.00 96 GLU A N 1
ATOM 747 C CA . GLU A 1 96 ? -9.458 -8.168 14.565 1.00 93.00 96 GLU A CA 1
ATOM 748 C C . GLU A 1 96 ? -9.626 -6.992 13.594 1.00 93.00 96 GLU A C 1
ATOM 750 O O . GLU A 1 96 ? -10.715 -6.414 13.500 1.00 93.00 96 GLU A O 1
ATOM 755 N N . TYR A 1 97 ? -8.585 -6.682 12.815 1.00 93.69 97 TYR A N 1
ATOM 756 C CA . TYR A 1 97 ? -8.660 -5.669 11.766 1.00 93.69 97 TYR A CA 1
ATOM 757 C C . TYR A 1 97 ? -9.638 -6.067 10.654 1.00 93.69 97 TYR A C 1
ATOM 759 O O . TYR A 1 97 ? -10.442 -5.237 10.226 1.00 93.69 97 TYR A O 1
ATOM 767 N N . GLY A 1 98 ? -9.663 -7.339 10.247 1.00 92.75 98 GLY A N 1
ATOM 768 C CA . GLY A 1 98 ? -10.668 -7.858 9.314 1.00 92.75 98 GLY A CA 1
ATOM 769 C C . GLY A 1 98 ? -12.095 -7.648 9.830 1.00 92.75 98 GLY A C 1
ATOM 770 O O . GLY A 1 98 ? -12.920 -7.022 9.164 1.00 92.75 98 GLY A O 1
ATOM 771 N N . SER A 1 99 ? -12.344 -8.020 11.087 1.00 93.06 99 SER A N 1
ATOM 772 C CA . SER A 1 99 ? -13.633 -7.780 11.752 1.00 93.06 99 SER A CA 1
ATOM 773 C C . SER A 1 99 ? -13.987 -6.286 11.836 1.00 93.06 99 SER A C 1
ATOM 775 O O . SER A 1 99 ? -15.151 -5.893 11.715 1.00 93.06 99 SER A O 1
ATOM 777 N N . TYR A 1 100 ? -12.995 -5.414 12.042 1.00 94.44 100 TYR A N 1
ATOM 778 C CA . TYR A 1 100 ? -13.179 -3.963 12.011 1.00 94.44 100 TYR A CA 1
ATOM 779 C C . TYR A 1 100 ? -13.605 -3.459 10.623 1.00 94.44 100 TYR A C 1
ATOM 781 O O . TYR A 1 100 ? -14.502 -2.610 10.536 1.00 94.44 100 TYR A O 1
ATOM 789 N N . LEU A 1 101 ? -13.008 -3.979 9.546 1.00 94.00 101 LEU A N 1
ATOM 790 C CA . LEU A 1 101 ? -13.371 -3.628 8.171 1.00 94.00 101 LEU A CA 1
ATOM 791 C C . LEU A 1 101 ? -14.820 -4.013 7.856 1.00 94.00 101 LEU A C 1
ATOM 793 O O . LEU A 1 101 ? -15.541 -3.217 7.249 1.00 94.00 101 LEU A O 1
ATOM 797 N N . ASP A 1 102 ? -15.297 -5.156 8.345 1.00 93.50 102 ASP A N 1
ATOM 798 C CA . ASP A 1 102 ? -16.699 -5.547 8.178 1.00 93.50 102 ASP A CA 1
ATOM 799 C C . ASP A 1 102 ? -17.657 -4.618 8.926 1.00 93.50 102 ASP A C 1
ATOM 801 O O . ASP A 1 102 ? -18.646 -4.145 8.357 1.00 93.50 102 ASP A O 1
ATOM 805 N N . ARG A 1 103 ? -17.326 -4.226 10.164 1.00 93.81 103 ARG A N 1
ATOM 806 C CA . ARG A 1 103 ? -18.103 -3.202 10.891 1.00 93.81 103 ARG A CA 1
ATOM 807 C C . ARG A 1 103 ? -18.128 -1.865 10.150 1.00 93.81 103 ARG A C 1
ATOM 809 O O . ARG A 1 103 ? -19.132 -1.150 10.202 1.00 93.81 103 ARG A O 1
ATOM 816 N N . CYS A 1 104 ? -17.056 -1.520 9.438 1.00 93.25 104 CYS A N 1
ATOM 817 C CA . CYS A 1 104 ? -16.976 -0.306 8.628 1.00 93.25 104 CYS A CA 1
ATOM 818 C C . CYS A 1 104 ? -17.915 -0.293 7.418 1.00 93.25 104 CYS A C 1
ATOM 820 O O . CYS A 1 104 ? -18.233 0.805 6.955 1.00 93.25 104 CYS A O 1
ATOM 822 N N . ARG A 1 105 ? -18.366 -1.461 6.942 1.00 92.00 105 ARG A N 1
ATOM 823 C CA . ARG A 1 105 ? -19.354 -1.615 5.859 1.00 92.00 105 ARG A CA 1
ATOM 824 C C . ARG A 1 105 ? -20.802 -1.471 6.343 1.00 92.00 105 ARG A C 1
ATOM 826 O O . ARG A 1 105 ? -21.719 -1.393 5.530 1.00 92.00 105 ARG A O 1
ATOM 833 N N . SER A 1 106 ? -21.028 -1.429 7.657 1.00 93.00 106 SER A N 1
ATOM 834 C CA . SER A 1 106 ? -22.367 -1.263 8.230 1.00 93.00 106 SER A CA 1
ATOM 835 C C . SER A 1 106 ? -22.939 0.147 8.011 1.00 93.00 106 SER A C 1
ATOM 837 O O . SER A 1 106 ? -22.212 1.109 7.764 1.00 93.00 106 SER A O 1
ATOM 839 N N . LYS A 1 107 ? -24.262 0.301 8.189 1.00 89.81 107 LYS A N 1
ATOM 840 C CA . LYS A 1 107 ? -24.955 1.606 8.117 1.00 89.81 107 LYS A CA 1
ATOM 841 C C . LYS A 1 107 ? -24.444 2.630 9.142 1.00 89.81 107 LYS A C 1
ATOM 843 O O . LYS A 1 107 ? -24.636 3.828 8.954 1.00 89.81 107 LYS A O 1
ATOM 848 N N . LYS A 1 108 ? -23.838 2.169 10.242 1.00 92.31 108 LYS A N 1
ATOM 849 C CA . LYS A 1 108 ? -23.301 3.003 11.326 1.00 92.31 108 LYS A CA 1
ATOM 850 C C . LYS A 1 108 ? -21.846 2.612 11.591 1.00 92.31 108 LYS A C 1
ATOM 852 O O . LYS A 1 108 ? -21.568 1.911 12.562 1.00 92.31 108 LYS A O 1
ATOM 857 N N . PRO A 1 109 ? -20.919 3.038 10.723 1.00 91.56 109 PRO A N 1
ATOM 858 C CA . PRO A 1 109 ? -19.525 2.667 10.865 1.00 91.56 109 PRO A CA 1
ATOM 859 C C . PRO A 1 109 ? -18.916 3.204 12.170 1.00 91.56 109 PRO A C 1
ATOM 861 O O . PRO A 1 109 ? -19.282 4.302 12.607 1.00 91.56 109 PRO A O 1
ATOM 864 N N . PRO A 1 110 ? -17.951 2.478 12.765 1.00 90.31 110 PRO A N 1
ATOM 865 C CA . PRO A 1 110 ? -17.278 2.909 13.981 1.00 90.3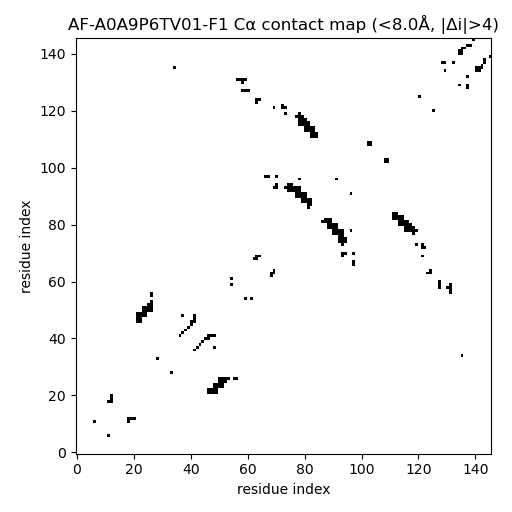1 110 PRO A CA 1
ATOM 866 C C . PRO A 1 110 ? -16.527 4.230 13.771 1.00 90.31 110 PRO A C 1
ATOM 868 O O . PRO A 1 110 ? -15.924 4.476 12.721 1.00 90.31 110 PRO A O 1
ATOM 871 N N . LYS A 1 111 ? -16.566 5.072 14.806 1.00 90.69 111 LYS A N 1
ATOM 872 C CA . LYS A 1 111 ? -15.793 6.309 14.930 1.00 90.69 111 LYS A CA 1
ATOM 873 C C . LYS A 1 111 ? -14.975 6.244 16.230 1.00 90.69 111 LYS A C 1
ATOM 875 O O . LYS A 1 111 ? -15.533 5.814 17.237 1.00 90.69 111 LYS A O 1
ATOM 880 N N . PRO A 1 112 ? -13.711 6.691 16.240 1.00 89.44 112 PRO A N 1
ATOM 881 C CA . PRO A 1 112 ? -12.957 7.207 15.098 1.00 89.44 112 PRO A CA 1
ATOM 882 C C . PRO A 1 112 ? -12.614 6.111 14.077 1.00 89.44 112 PRO A C 1
ATOM 884 O O . PRO A 1 112 ? -12.656 4.917 14.374 1.00 89.44 112 PRO A O 1
ATOM 887 N N . ARG A 1 113 ? -12.322 6.528 12.842 1.00 94.38 113 ARG A N 1
ATOM 888 C CA . ARG A 1 113 ? -11.858 5.620 11.791 1.00 94.38 113 ARG A CA 1
ATOM 889 C C . ARG A 1 113 ? -10.413 5.215 12.067 1.00 94.38 113 ARG A C 1
ATOM 891 O O . ARG A 1 113 ? -9.621 6.016 12.561 1.00 94.38 113 ARG A O 1
ATOM 898 N N . ILE A 1 114 ? -10.092 3.979 11.730 1.00 94.88 114 ILE A N 1
ATOM 899 C CA . ILE A 1 114 ? -8.780 3.370 11.881 1.00 94.88 114 ILE A CA 1
ATOM 900 C C . ILE A 1 114 ? -8.388 2.853 10.501 1.00 94.88 114 ILE A C 1
ATOM 902 O O . ILE A 1 114 ? -9.227 2.287 9.800 1.00 94.88 114 ILE A O 1
ATOM 906 N N . TYR A 1 115 ? -7.143 3.071 10.096 1.00 94.50 115 TYR A N 1
ATOM 907 C CA . TYR A 1 115 ? -6.594 2.470 8.884 1.00 94.50 115 TYR A CA 1
ATOM 908 C C . TYR A 1 115 ? -5.281 1.764 9.205 1.00 94.50 115 TYR A C 1
ATOM 910 O O . TYR A 1 115 ?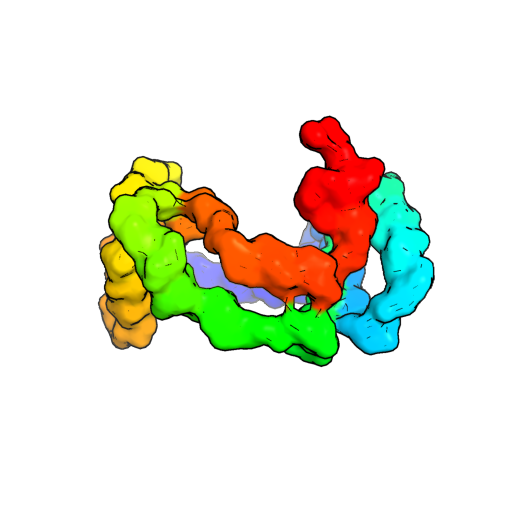 -4.499 2.253 10.020 1.00 94.50 115 TYR A O 1
ATOM 918 N N . ALA A 1 116 ? -5.055 0.616 8.573 1.00 94.19 116 ALA A N 1
ATOM 919 C CA . ALA A 1 116 ? -3.764 -0.054 8.599 1.00 94.19 116 ALA A CA 1
ATOM 920 C C . ALA A 1 116 ? -2.736 0.786 7.833 1.00 94.19 116 ALA A C 1
ATOM 922 O O . ALA A 1 116 ? -2.974 1.161 6.684 1.00 94.19 116 ALA A O 1
ATOM 923 N N . LYS A 1 117 ? -1.618 1.090 8.486 1.00 92.38 117 LYS A N 1
ATOM 924 C CA . LYS A 1 117 ? -0.478 1.801 7.911 1.00 92.38 117 LYS A CA 1
ATOM 925 C C . LYS A 1 117 ? 0.613 0.824 7.489 1.00 92.38 117 LYS A C 1
ATOM 927 O O . LYS A 1 117 ? 1.035 0.866 6.341 1.00 92.38 117 LYS A O 1
ATOM 932 N N . ASP A 1 118 ? 1.021 -0.056 8.402 1.00 91.06 118 ASP A N 1
ATOM 933 C CA . ASP A 1 118 ? 2.112 -1.004 8.176 1.00 91.06 118 ASP A CA 1
ATOM 934 C C . ASP A 1 118 ? 1.627 -2.432 8.444 1.00 91.06 118 ASP A C 1
ATOM 936 O O . ASP A 1 118 ? 0.961 -2.703 9.449 1.00 91.06 118 ASP A O 1
ATOM 940 N N . ILE A 1 119 ? 1.972 -3.343 7.536 1.00 89.75 119 ILE A N 1
ATOM 941 C CA . ILE A 1 119 ? 1.680 -4.771 7.627 1.00 89.75 119 ILE A CA 1
ATOM 942 C C . ILE A 1 119 ? 2.847 -5.561 7.043 1.00 89.75 119 ILE A C 1
ATOM 944 O O . ILE A 1 119 ? 3.459 -5.136 6.061 1.00 89.75 119 ILE A O 1
ATOM 948 N N . SER A 1 120 ? 3.163 -6.708 7.638 1.00 89.44 120 SER A N 1
ATOM 949 C CA . SER A 1 120 ? 4.129 -7.637 7.054 1.00 89.44 120 SER A CA 1
ATOM 950 C C . SER A 1 120 ? 3.647 -8.090 5.677 1.00 89.44 120 SER A C 1
ATOM 952 O O . SER A 1 120 ? 2.479 -8.432 5.519 1.00 89.44 120 SER A O 1
ATOM 954 N N . CYS A 1 121 ? 4.530 -8.098 4.676 1.00 89.69 121 CYS A N 1
ATOM 955 C CA . CYS A 1 121 ? 4.173 -8.564 3.338 1.00 89.69 121 CYS A CA 1
ATOM 956 C C . CYS A 1 121 ? 3.924 -10.084 3.366 1.00 89.69 121 CYS A C 1
ATOM 958 O O . CYS A 1 121 ? 4.852 -10.833 3.687 1.00 89.69 121 CYS A O 1
ATOM 960 N N . PRO A 1 122 ? 2.713 -10.569 3.037 1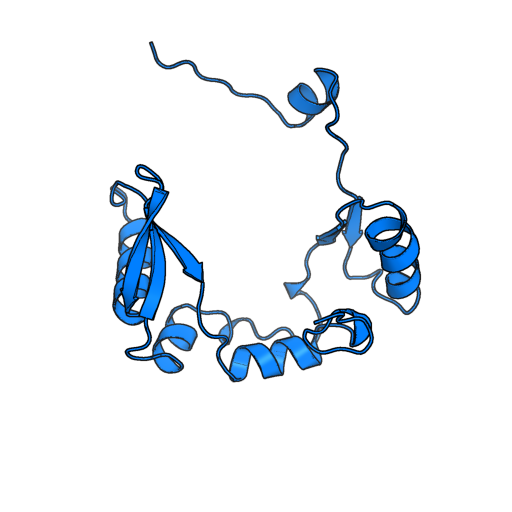.00 91.56 122 PRO A N 1
ATOM 961 C CA . PRO A 1 122 ? 2.463 -12.001 2.939 1.00 91.56 122 PRO A CA 1
ATOM 962 C C . PRO A 1 122 ? 3.280 -12.624 1.792 1.00 91.56 122 PRO A C 1
ATOM 964 O O . PRO A 1 122 ? 3.356 -12.031 0.710 1.00 91.56 122 PRO A O 1
ATOM 967 N N . PRO A 1 123 ? 3.837 -13.841 1.947 1.00 90.50 123 PRO A N 1
ATOM 968 C CA . PRO A 1 123 ? 4.627 -14.483 0.892 1.00 90.50 123 PRO A CA 1
ATOM 969 C C . PRO A 1 123 ? 3.892 -14.606 -0.450 1.00 90.50 123 PRO A C 1
ATOM 971 O O . PRO A 1 123 ? 4.496 -14.434 -1.511 1.00 90.50 123 PRO A O 1
ATOM 974 N N . ALA A 1 124 ? 2.576 -14.849 -0.430 1.00 91.19 124 ALA A N 1
ATOM 975 C CA . ALA A 1 124 ? 1.793 -14.936 -1.661 1.00 91.19 124 ALA A CA 1
ATOM 976 C C . ALA A 1 124 ? 1.686 -13.593 -2.394 1.00 91.19 124 ALA A C 1
ATOM 978 O O . ALA A 1 124 ? 1.617 -13.578 -3.621 1.00 91.19 124 ALA A O 1
ATOM 979 N N . TRP A 1 125 ? 1.691 -12.473 -1.666 1.00 91.38 125 TRP A N 1
ATOM 980 C CA . TRP A 1 125 ? 1.665 -11.144 -2.273 1.00 91.38 125 TRP A CA 1
ATOM 981 C C . TRP A 1 125 ? 2.979 -10.881 -2.996 1.00 91.38 125 TRP A C 1
ATOM 983 O O . TRP A 1 125 ? 2.944 -10.495 -4.161 1.00 91.38 125 TRP A O 1
ATOM 993 N N . SER A 1 126 ? 4.114 -11.185 -2.354 1.00 89.62 126 SER A N 1
ATOM 994 C CA . SER A 1 126 ? 5.438 -11.082 -2.983 1.00 89.62 126 SER A CA 1
ATOM 995 C C . SER A 1 126 ? 5.494 -11.868 -4.293 1.00 89.62 126 SER A C 1
ATOM 997 O O . SER A 1 126 ? 5.810 -11.310 -5.337 1.00 89.62 126 SER A O 1
ATOM 999 N N . ALA A 1 127 ? 5.062 -13.133 -4.275 1.00 90.75 127 ALA A N 1
ATOM 1000 C CA . ALA A 1 127 ? 5.090 -13.996 -5.455 1.00 90.75 127 ALA A CA 1
ATOM 1001 C C . ALA A 1 127 ? 4.193 -13.511 -6.612 1.00 90.75 127 ALA A C 1
ATOM 1003 O O . ALA A 1 127 ? 4.448 -13.842 -7.772 1.00 90.75 127 ALA A O 1
ATOM 1004 N N . VAL A 1 128 ? 3.116 -12.773 -6.320 1.00 91.06 128 VAL A N 1
ATOM 1005 C CA . VAL A 1 128 ? 2.273 -12.144 -7.349 1.00 91.06 128 VAL A CA 1
ATOM 1006 C C . VAL A 1 128 ? 2.924 -10.862 -7.858 1.00 91.06 128 VAL A C 1
ATOM 1008 O O . VAL A 1 128 ? 2.988 -10.669 -9.071 1.00 91.06 128 VAL A O 1
ATOM 1011 N N . VAL A 1 129 ? 3.443 -10.022 -6.957 1.00 88.50 129 VAL A N 1
ATOM 1012 C CA . VAL A 1 129 ? 4.155 -8.781 -7.297 1.00 88.50 129 VAL A CA 1
ATOM 1013 C C . VAL A 1 129 ? 5.336 -9.071 -8.220 1.00 88.50 129 VAL A C 1
ATOM 1015 O O . VAL A 1 129 ? 5.441 -8.430 -9.259 1.00 88.50 129 VAL A O 1
ATOM 1018 N N . ASP A 1 130 ? 6.132 -10.102 -7.942 1.00 87.88 130 ASP A N 1
ATOM 1019 C CA . ASP A 1 130 ? 7.271 -10.496 -8.783 1.00 87.88 130 ASP A CA 1
ATOM 1020 C C . ASP A 1 130 ? 6.868 -10.885 -10.212 1.00 87.88 130 ASP A C 1
ATOM 1022 O O . ASP A 1 130 ? 7.661 -10.767 -11.144 1.00 87.88 130 ASP A O 1
ATOM 1026 N N . LYS A 1 131 ? 5.627 -11.339 -10.422 1.00 87.50 131 LYS A N 1
ATOM 1027 C CA . LYS A 1 131 ? 5.126 -11.728 -11.749 1.00 87.50 131 LYS A CA 1
ATOM 1028 C C . LYS A 1 131 ? 4.560 -10.557 -12.537 1.00 87.50 131 LYS A C 1
ATOM 1030 O O . LYS A 1 131 ? 4.681 -10.547 -13.758 1.00 87.50 131 LYS A O 1
ATOM 1035 N N . ILE A 1 132 ? 3.892 -9.626 -11.859 1.00 87.50 132 ILE A N 1
ATOM 1036 C CA . ILE A 1 132 ? 3.171 -8.528 -12.519 1.00 87.50 132 ILE A CA 1
ATOM 1037 C C . ILE A 1 132 ? 4.014 -7.260 -12.609 1.00 87.50 132 ILE A C 1
ATOM 1039 O O . ILE A 1 132 ? 3.861 -6.484 -13.544 1.00 87.50 132 ILE A O 1
ATOM 1043 N N . LEU A 1 133 ? 4.904 -7.030 -11.645 1.00 86.38 133 LEU A N 1
ATOM 1044 C CA . LEU A 1 133 ? 5.696 -5.816 -11.578 1.00 86.38 133 LEU A CA 1
ATOM 1045 C C . LEU A 1 133 ? 6.962 -5.983 -12.435 1.00 86.38 133 LEU A C 1
ATOM 1047 O O . LEU A 1 133 ? 7.675 -6.985 -12.284 1.00 86.38 133 LEU A O 1
ATOM 1051 N N . PRO A 1 134 ? 7.262 -5.031 -13.336 1.00 82.19 134 PRO A N 1
ATOM 1052 C CA . PRO A 1 134 ? 8.537 -4.993 -14.039 1.00 82.19 134 PRO A CA 1
ATOM 1053 C C . PRO A 1 134 ? 9.707 -4.993 -13.057 1.00 82.19 134 PRO A C 1
ATOM 1055 O O . PRO A 1 134 ? 9.630 -4.339 -12.019 1.00 82.19 134 PRO A O 1
ATOM 1058 N N . GLU A 1 135 ? 10.788 -5.696 -13.395 1.00 83.88 135 GLU A N 1
ATOM 1059 C CA . GLU A 1 135 ? 11.946 -5.900 -12.512 1.00 83.88 135 GLU A CA 1
ATOM 1060 C C . GLU A 1 135 ? 12.509 -4.590 -11.950 1.00 83.88 135 GLU A C 1
ATOM 1062 O O . GLU A 1 135 ? 12.778 -4.495 -10.757 1.00 83.88 135 GLU A O 1
ATOM 1067 N N . TYR A 1 136 ? 12.580 -3.550 -12.779 1.00 80.62 136 TYR A N 1
ATOM 1068 C CA . TYR A 1 136 ? 13.084 -2.233 -12.390 1.00 80.62 136 TYR A CA 1
ATOM 1069 C C . TYR A 1 136 ? 12.225 -1.488 -11.348 1.00 80.62 136 TYR A C 1
ATOM 1071 O O . TYR A 1 136 ? 12.691 -0.497 -10.790 1.00 80.62 136 TYR A O 1
ATOM 1079 N N . LEU A 1 137 ? 10.975 -1.916 -11.123 1.00 81.75 137 LEU A N 1
ATOM 1080 C CA . LEU A 1 137 ? 10.059 -1.367 -10.114 1.00 81.75 137 LEU A CA 1
ATOM 1081 C C . LEU A 1 137 ? 9.926 -2.272 -8.886 1.00 81.75 137 LEU A C 1
ATOM 1083 O O . LEU A 1 137 ? 9.214 -1.909 -7.949 1.00 81.75 137 LEU A O 1
ATOM 1087 N N . ARG A 1 138 ? 10.539 -3.461 -8.893 1.00 86.44 138 ARG A N 1
ATOM 1088 C CA . ARG A 1 138 ? 10.414 -4.405 -7.781 1.00 86.44 138 ARG A CA 1
ATOM 1089 C C . ARG A 1 138 ? 11.176 -3.902 -6.554 1.00 86.44 138 ARG A C 1
ATOM 1091 O O . ARG A 1 138 ? 12.269 -3.358 -6.711 1.00 86.44 138 ARG A O 1
ATOM 1098 N N . PRO A 1 139 ? 10.637 -4.126 -5.342 1.00 85.12 139 PRO A N 1
ATOM 1099 C CA . PRO A 1 139 ? 11.427 -4.008 -4.121 1.00 85.12 139 PRO A CA 1
ATOM 1100 C C . PRO A 1 139 ? 12.681 -4.881 -4.224 1.00 85.12 139 PRO A C 1
ATOM 1102 O O . PRO A 1 139 ? 12.593 -6.004 -4.724 1.00 85.12 139 PRO A O 1
ATOM 1105 N N . LEU A 1 140 ? 13.824 -4.383 -3.754 1.00 85.31 140 LEU A N 1
ATOM 1106 C CA . LEU A 1 140 ? 15.133 -5.045 -3.843 1.00 85.31 140 LEU A CA 1
ATOM 1107 C C . LEU A 1 140 ? 15.583 -5.345 -5.289 1.00 85.31 140 LEU A C 1
ATOM 1109 O O . LEU A 1 140 ? 16.398 -6.238 -5.524 1.00 85.31 140 LEU A O 1
ATOM 1113 N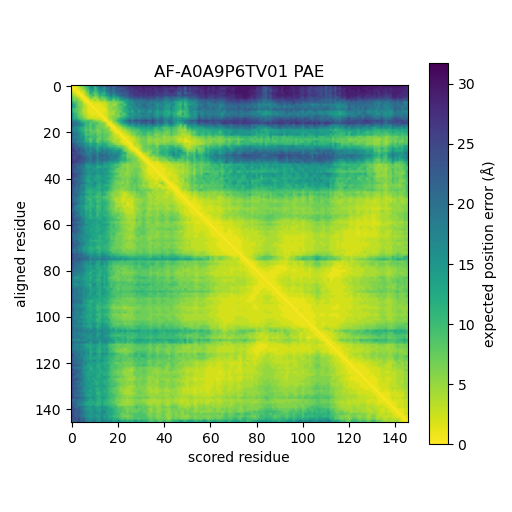 N . GLY A 1 141 ? 15.019 -4.633 -6.269 1.00 84.12 141 GLY A N 1
ATOM 1114 C CA . GLY A 1 141 ? 15.402 -4.711 -7.676 1.00 84.12 141 GLY A CA 1
ATOM 1115 C C . GLY A 1 141 ? 16.676 -3.915 -7.996 1.00 84.12 141 GLY A C 1
ATOM 1116 O O . GLY A 1 141 ? 17.241 -3.252 -7.130 1.00 84.12 141 GLY A O 1
ATOM 1117 N N . PRO A 1 142 ? 17.121 -3.907 -9.266 1.00 83.56 142 PRO A N 1
ATOM 1118 C CA . PRO A 1 142 ? 18.379 -3.270 -9.679 1.00 83.56 142 PRO A CA 1
ATOM 1119 C C . PRO A 1 142 ? 18.425 -1.745 -9.476 1.00 83.56 142 PRO A C 1
ATOM 1121 O O . PRO A 1 142 ? 19.507 -1.166 -9.483 1.00 83.56 142 PRO A O 1
ATOM 1124 N N . ASN A 1 143 ? 17.266 -1.104 -9.309 1.00 77.00 143 ASN A N 1
ATOM 1125 C CA . ASN A 1 143 ? 17.137 0.334 -9.065 1.00 77.00 143 ASN A CA 1
ATOM 1126 C C . ASN A 1 143 ? 16.710 0.662 -7.625 1.00 77.00 143 ASN A C 1
ATOM 1128 O O . ASN A 1 143 ? 16.416 1.822 -7.333 1.00 77.00 143 ASN A O 1
ATOM 1132 N N . ASP A 1 144 ? 16.627 -0.337 -6.741 1.00 80.81 144 ASP A N 1
ATOM 1133 C CA . ASP A 1 144 ? 16.413 -0.088 -5.320 1.00 80.81 144 ASP A CA 1
ATOM 1134 C C . ASP A 1 144 ? 17.731 0.395 -4.700 1.00 80.81 144 ASP A C 1
ATOM 1136 O O . ASP A 1 144 ? 18.780 -0.220 -4.881 1.00 80.81 144 ASP A O 1
ATOM 1140 N N . LEU A 1 145 ? 17.687 1.545 -4.029 1.00 80.19 145 LEU A N 1
ATOM 1141 C CA . LEU A 1 145 ? 18.862 2.161 -3.401 1.00 80.19 145 LEU A CA 1
ATOM 1142 C C . LEU A 1 145 ? 19.011 1.759 -1.924 1.00 80.19 145 LEU A C 1
ATOM 1144 O O . LEU A 1 145 ? 19.918 2.265 -1.257 1.00 80.19 145 LEU A O 1
ATOM 1148 N N . LEU A 1 146 ? 18.089 0.935 -1.414 1.00 73.88 146 LEU A N 1
ATOM 1149 C CA . LEU A 1 146 ? 18.051 0.444 -0.036 1.00 73.88 146 LEU A CA 1
ATOM 1150 C C . LEU A 1 146 ? 18.907 -0.808 0.179 1.00 73.88 146 LEU A C 1
ATOM 1152 O O . LEU A 1 146 ? 18.973 -1.669 -0.725 1.00 73.88 146 LEU A O 1
#

pLDDT: mean 82.23, std 13.24, range [35.16, 96.94]

Radius of gyration: 19.36 Å; Cα contacts (8 Å, |Δi|>4): 151; chains: 1; bounding box: 44×46×41 Å

Sequence (146 aa):
MPVNFQYTLDDILQMGGPFQKGVHVPIGRIDHNMEKTLEMQCFQKGIPHVVQRWQGQRGWAPDVFTVDNLAQQLDGQPVSCVNQSSGKTLSMPVPEYGSYLDRCRSKKPPKPRIYAKDISCPPAWSAVVDKILPEYLRPLGPNDLL